Protein AF-D3H741-F1 (afdb_monomer)

Secondary structure (DSSP, 8-state):
-PPPEEEEEETTEEEEEEEEE-SSEEEEEEEEEETTEEEEEEEEEEEEGGGGGSTTEEEEEE-PPPEEE-TTTHHHHHHHHTT-

Radius of gyration: 13.51 Å; Cα contacts (8 Å, |Δi|>4): 155; chains: 1; bounding box: 32×23×40 Å

Mean predicted aligned error: 4.59 Å

Structure (mmCIF, N/CA/C/O backbone):
data_AF-D3H741-F1
#
_entry.id   AF-D3H741-F1
#
loop_
_atom_site.group_PDB
_atom_site.id
_atom_site.type_symbol
_atom_site.label_atom_id
_atom_site.label_alt_id
_atom_site.label_comp_id
_atom_site.label_asym_id
_atom_site.label_entity_id
_atom_site.label_seq_id
_atom_site.pdbx_PDB_ins_code
_atom_site.Cartn_x
_atom_site.Cartn_y
_atom_site.Cartn_z
_atom_site.occupancy
_atom_site.B_iso_or_equiv
_atom_site.auth_seq_id
_atom_site.auth_comp_id
_atom_site.auth_asym_id
_atom_site.auth_atom_id
_atom_site.pdbx_PDB_model_num
ATOM 1 N N . MET A 1 1 ? 19.597 -6.157 8.188 1.00 52.84 1 MET A N 1
ATOM 2 C CA . MET A 1 1 ? 18.452 -6.316 7.263 1.00 52.84 1 MET A CA 1
ATOM 3 C C . MET A 1 1 ? 17.596 -5.070 7.377 1.00 52.84 1 MET A C 1
ATOM 5 O O . MET A 1 1 ? 17.372 -4.649 8.503 1.00 52.84 1 MET A O 1
ATOM 9 N N . LYS A 1 2 ? 17.177 -4.452 6.264 1.00 62.41 2 LYS A N 1
ATOM 10 C CA . LYS A 1 2 ? 16.113 -3.436 6.329 1.00 62.41 2 LYS A CA 1
ATOM 11 C C . LYS A 1 2 ? 14.821 -4.139 6.752 1.00 62.41 2 LYS A C 1
ATOM 13 O O . LYS A 1 2 ? 14.580 -5.255 6.293 1.00 62.41 2 LYS A O 1
ATOM 18 N N . GLU A 1 3 ? 14.055 -3.520 7.642 1.00 70.88 3 GLU A N 1
ATOM 19 C CA . GLU A 1 3 ? 12.728 -4.015 8.014 1.00 70.88 3 GLU A CA 1
ATOM 20 C C . GLU A 1 3 ? 11.840 -4.127 6.761 1.00 70.88 3 GLU A C 1
ATOM 22 O O . GLU A 1 3 ? 11.995 -3.319 5.836 1.00 70.88 3 GLU A O 1
ATOM 27 N N . PRO A 1 4 ? 10.960 -5.142 6.678 1.00 84.56 4 PRO A N 1
ATOM 28 C CA . PRO A 1 4 ? 10.047 -5.276 5.554 1.00 84.56 4 PRO A CA 1
ATOM 29 C C . PRO A 1 4 ? 9.078 -4.085 5.505 1.00 84.56 4 PRO A C 1
ATOM 31 O O . PRO A 1 4 ? 8.654 -3.553 6.529 1.00 84.56 4 PRO A O 1
ATOM 34 N N . TYR A 1 5 ? 8.727 -3.650 4.297 1.00 91.81 5 TYR A N 1
ATOM 35 C CA . TYR A 1 5 ? 7.801 -2.541 4.094 1.00 91.81 5 TYR A CA 1
ATOM 36 C C . TYR A 1 5 ? 6.360 -3.020 4.297 1.00 91.81 5 TYR A C 1
ATOM 38 O O . TYR A 1 5 ? 5.966 -4.049 3.744 1.00 91.81 5 TYR A O 1
ATOM 46 N N . LYS A 1 6 ? 5.559 -2.251 5.040 1.00 95.81 6 LYS A N 1
ATOM 47 C CA . LYS A 1 6 ? 4.128 -2.516 5.228 1.00 95.81 6 LYS A CA 1
ATOM 48 C C . LYS A 1 6 ? 3.308 -1.915 4.092 1.00 95.81 6 LYS A C 1
ATOM 50 O O . LYS A 1 6 ? 3.459 -0.738 3.761 1.00 95.81 6 LYS A O 1
ATOM 55 N N . TYR A 1 7 ? 2.400 -2.702 3.538 1.00 96.44 7 TYR A N 1
ATOM 56 C CA . TYR A 1 7 ? 1.495 -2.297 2.471 1.00 96.44 7 TYR A CA 1
ATOM 57 C C . TYR A 1 7 ? 0.046 -2.590 2.840 1.00 96.44 7 TYR A C 1
ATOM 59 O O . TYR A 1 7 ? -0.253 -3.583 3.499 1.00 96.44 7 TYR A O 1
ATOM 67 N N . LEU A 1 8 ? -0.854 -1.734 2.367 1.00 96.81 8 LEU A N 1
ATOM 68 C CA . LEU A 1 8 ? -2.279 -2.008 2.326 1.00 96.81 8 LEU A CA 1
ATOM 69 C C . LEU A 1 8 ? -2.575 -2.850 1.080 1.00 96.81 8 LEU A C 1
ATOM 71 O O . LEU A 1 8 ? -2.357 -2.399 -0.047 1.00 96.81 8 LEU A O 1
ATOM 75 N N . GLU A 1 9 ? -3.078 -4.062 1.283 1.00 96.75 9 GLU A N 1
ATOM 76 C CA . GLU A 1 9 ? -3.600 -4.927 0.229 1.00 96.75 9 GLU A CA 1
ATOM 77 C C . GLU A 1 9 ? -5.129 -4.840 0.215 1.00 96.75 9 GLU A C 1
ATOM 79 O O . GLU A 1 9 ? -5.775 -4.976 1.256 1.00 96.75 9 GLU A O 1
ATOM 84 N N . ILE A 1 10 ? -5.705 -4.637 -0.970 1.00 96.31 10 ILE A N 1
ATOM 85 C CA . ILE A 1 10 ? -7.149 -4.652 -1.207 1.00 96.31 10 ILE A CA 1
ATOM 86 C C . ILE A 1 10 ? -7.430 -5.687 -2.298 1.00 96.31 10 ILE A C 1
ATOM 88 O O . ILE A 1 10 ? -6.956 -5.563 -3.425 1.00 96.31 10 ILE A O 1
ATOM 92 N N . SER A 1 11 ? -8.220 -6.710 -1.978 1.00 95.50 11 SER A N 1
ATOM 93 C CA . SER A 1 11 ? -8.620 -7.783 -2.903 1.00 95.50 11 SER A CA 1
ATOM 94 C C . SER A 1 11 ? -7.450 -8.484 -3.600 1.00 95.50 11 SER A C 1
ATOM 96 O O . SER A 1 11 ? -7.505 -8.709 -4.807 1.00 95.50 11 SER A O 1
ATOM 98 N N . GLY A 1 12 ? -6.360 -8.777 -2.887 1.00 94.25 12 GLY A N 1
ATOM 99 C CA . GLY A 1 12 ? -5.173 -9.389 -3.496 1.00 94.25 12 GLY A CA 1
ATOM 100 C C . GLY A 1 12 ? -4.242 -8.414 -4.221 1.00 94.25 12 GLY A C 1
ATOM 101 O O . GLY A 1 12 ? -3.204 -8.841 -4.715 1.00 94.25 12 GLY A O 1
ATOM 102 N N . ASN A 1 13 ? -4.572 -7.119 -4.290 1.00 95.00 13 ASN A N 1
ATOM 103 C CA . ASN A 1 13 ? -3.770 -6.113 -4.987 1.00 95.00 13 ASN A CA 1
ATOM 104 C C . ASN A 1 13 ? -3.135 -5.130 -4.002 1.00 95.00 13 ASN A C 1
ATOM 106 O O . ASN A 1 13 ? -3.799 -4.622 -3.097 1.00 95.00 13 ASN A O 1
ATOM 110 N N . ILE A 1 14 ? -1.856 -4.812 -4.206 1.00 95.69 14 ILE A N 1
ATOM 111 C CA . ILE A 1 14 ? -1.153 -3.803 -3.409 1.00 95.69 14 ILE A CA 1
ATOM 112 C C . ILE A 1 14 ? -1.693 -2.417 -3.770 1.00 95.69 14 ILE A C 1
ATOM 114 O O . ILE A 1 14 ? -1.454 -1.910 -4.863 1.00 95.69 14 ILE A O 1
ATOM 118 N N . ALA A 1 15 ? -2.421 -1.804 -2.839 1.00 95.12 15 ALA A N 1
ATOM 119 C CA . ALA A 1 15 ? -3.036 -0.493 -3.024 1.00 95.12 15 ALA A CA 1
ATOM 120 C C . ALA A 1 15 ? -2.073 0.651 -2.676 1.00 95.12 15 ALA A C 1
ATOM 122 O O . ALA A 1 15 ? -2.090 1.714 -3.303 1.00 95.12 15 ALA A O 1
ATOM 123 N N . GLY A 1 16 ? -1.214 0.449 -1.675 1.00 95.94 16 GLY A N 1
ATOM 124 C CA . GLY A 1 16 ? -0.269 1.473 -1.248 1.00 95.94 16 GLY A CA 1
ATOM 125 C C . GLY A 1 16 ? 0.632 1.050 -0.103 1.00 95.94 16 GLY A C 1
ATOM 126 O O . GLY A 1 16 ? 0.332 0.100 0.616 1.00 95.94 16 GLY A O 1
ATOM 127 N N . ARG A 1 17 ? 1.747 1.760 0.064 1.00 96.38 17 ARG A N 1
ATOM 128 C CA . ARG A 1 17 ? 2.658 1.597 1.199 1.00 96.38 17 ARG A CA 1
ATOM 129 C C . ARG A 1 17 ? 2.147 2.395 2.389 1.00 96.38 17 ARG A C 1
ATOM 131 O O . ARG A 1 17 ? 1.731 3.539 2.229 1.00 96.38 17 ARG A O 1
ATOM 138 N N . ILE A 1 18 ? 2.203 1.810 3.576 1.00 96.75 18 ILE A N 1
ATOM 139 C CA . ILE A 1 18 ? 1.872 2.496 4.824 1.00 96.75 18 ILE A CA 1
ATOM 140 C C . ILE A 1 18 ? 3.114 3.276 5.263 1.00 96.75 18 ILE A C 1
ATOM 142 O O . ILE A 1 18 ? 4.130 2.684 5.615 1.00 96.75 18 ILE A O 1
ATOM 146 N N . GLU A 1 19 ? 3.041 4.604 5.199 1.00 95.31 19 GLU A N 1
ATOM 147 C CA . GLU A 1 19 ? 4.120 5.516 5.616 1.00 95.31 19 GLU A CA 1
ATOM 148 C C . GLU A 1 19 ? 4.049 5.828 7.112 1.00 95.31 19 GLU A C 1
ATOM 150 O O . GLU A 1 19 ? 5.068 6.047 7.762 1.00 95.31 19 GLU A O 1
ATOM 155 N N . LEU A 1 20 ? 2.830 5.870 7.652 1.00 95.69 20 LEU A N 1
ATOM 156 C CA . LEU A 1 20 ? 2.561 6.146 9.055 1.00 95.69 20 LEU A CA 1
ATOM 157 C C . LEU A 1 20 ? 1.330 5.366 9.503 1.00 95.69 20 LEU A C 1
ATOM 159 O O . LEU A 1 20 ? 0.336 5.268 8.782 1.00 95.69 20 LEU A O 1
ATOM 163 N N . GLU A 1 21 ? 1.393 4.858 10.725 1.00 95.88 21 GLU A N 1
ATOM 164 C CA . GLU A 1 21 ? 0.302 4.163 11.385 1.00 95.88 21 GLU A CA 1
ATOM 165 C C . GLU A 1 21 ? -0.019 4.885 12.700 1.00 95.88 21 GLU A C 1
ATOM 167 O O . GLU A 1 21 ? 0.845 5.015 13.567 1.00 95.88 21 GLU A O 1
ATOM 172 N N . THR A 1 22 ? -1.251 5.375 12.847 1.00 95.38 22 THR A N 1
ATOM 173 C CA . THR A 1 22 ? -1.759 5.945 14.105 1.00 95.38 22 THR A CA 1
ATOM 174 C C . THR A 1 22 ? -2.775 4.994 14.734 1.00 95.38 22 THR A C 1
ATOM 176 O O . THR A 1 22 ? -3.042 3.913 14.209 1.00 95.38 22 THR A O 1
ATOM 179 N N . GLU A 1 23 ? -3.362 5.357 15.876 1.00 95.31 23 GLU A N 1
ATOM 180 C CA . GLU A 1 23 ? -4.418 4.549 16.499 1.00 95.31 23 GLU A CA 1
ATOM 181 C C . GLU A 1 23 ? -5.633 4.367 15.571 1.00 95.31 23 GLU A C 1
ATOM 183 O O . GLU A 1 23 ? -6.201 3.277 15.510 1.00 95.31 23 GLU A O 1
ATOM 188 N N . LYS A 1 24 ? -6.004 5.412 14.819 1.00 96.56 24 LYS A N 1
ATOM 189 C CA . LYS A 1 24 ? -7.245 5.454 14.028 1.00 96.56 24 LYS A CA 1
ATOM 190 C C . LYS A 1 24 ? -7.026 5.397 12.525 1.00 96.56 24 LYS A C 1
ATOM 192 O O . LYS A 1 24 ? -7.907 4.918 11.822 1.00 96.56 24 LYS A O 1
ATOM 197 N N . ASP A 1 25 ? -5.867 5.830 12.043 1.00 97.81 25 ASP A N 1
ATOM 198 C CA . ASP A 1 25 ? -5.641 6.067 10.622 1.00 97.81 25 ASP A CA 1
ATOM 199 C C . ASP A 1 25 ? -4.339 5.432 10.128 1.00 97.81 25 ASP A C 1
ATOM 201 O O . ASP A 1 25 ? -3.373 5.230 10.870 1.00 97.81 25 ASP A O 1
ATOM 205 N N . LEU A 1 26 ? -4.315 5.152 8.829 1.00 97.69 26 LEU A N 1
ATOM 206 C CA . LEU A 1 26 ? -3.136 4.790 8.055 1.00 97.69 26 LEU A CA 1
ATOM 207 C C . LEU A 1 26 ? -2.844 5.915 7.065 1.00 97.69 26 LEU A C 1
ATOM 209 O O . LEU A 1 26 ? -3.723 6.286 6.290 1.00 97.69 26 LEU A O 1
ATOM 213 N N . LEU A 1 27 ? -1.615 6.425 7.036 1.00 97.62 27 LEU A N 1
ATOM 214 C CA . LEU A 1 27 ? -1.153 7.240 5.916 1.00 97.62 27 LEU A CA 1
ATOM 215 C C . LEU A 1 27 ? -0.635 6.303 4.828 1.00 97.62 27 LEU A C 1
ATOM 217 O O . LEU A 1 27 ? 0.411 5.672 4.987 1.00 97.62 27 LEU A O 1
ATOM 221 N N . VAL A 1 28 ? -1.376 6.208 3.731 1.00 97.25 28 VAL A N 1
ATOM 222 C CA . VAL A 1 28 ? -1.105 5.273 2.642 1.00 97.25 28 VAL A CA 1
ATOM 223 C C . VAL A 1 28 ? -0.625 6.038 1.418 1.00 97.25 28 VAL A C 1
ATOM 225 O O . VAL A 1 28 ? -1.377 6.800 0.811 1.00 97.25 28 VAL A O 1
ATOM 228 N N . ARG A 1 29 ? 0.632 5.822 1.032 1.00 96.25 29 ARG A N 1
ATOM 229 C CA . ARG A 1 29 ? 1.198 6.312 -0.225 1.00 96.25 29 ARG A CA 1
ATOM 230 C C . ARG A 1 29 ? 0.829 5.357 -1.347 1.00 96.25 29 ARG A C 1
ATOM 232 O O . ARG A 1 29 ? 1.128 4.165 -1.266 1.00 96.25 29 ARG A O 1
ATOM 239 N N . ARG A 1 30 ? 0.154 5.862 -2.379 1.00 94.94 30 ARG A N 1
ATOM 240 C CA . ARG A 1 30 ? -0.399 5.024 -3.451 1.00 94.94 30 ARG A CA 1
ATOM 241 C C . ARG A 1 30 ? 0.705 4.221 -4.139 1.00 94.94 30 ARG A C 1
ATOM 243 O O . ARG A 1 30 ? 1.742 4.780 -4.495 1.00 94.94 30 ARG A O 1
ATOM 250 N N . ALA A 1 31 ? 0.445 2.933 -4.352 1.00 94.19 31 ALA A N 1
ATOM 251 C CA . ALA A 1 31 ? 1.333 2.039 -5.079 1.00 94.19 31 ALA A CA 1
ATOM 252 C C . ALA A 1 31 ? 0.773 1.698 -6.467 1.00 94.19 31 ALA A C 1
ATOM 254 O O . ALA A 1 31 ? -0.440 1.657 -6.678 1.00 94.19 31 ALA A O 1
ATOM 255 N N . MET A 1 32 ? 1.675 1.436 -7.406 1.00 91.31 32 MET A N 1
ATOM 256 C CA . MET A 1 32 ? 1.398 0.822 -8.700 1.00 91.31 32 MET A CA 1
ATOM 257 C C . MET A 1 32 ? 2.294 -0.403 -8.832 1.00 91.31 32 MET A C 1
ATOM 259 O O . MET A 1 32 ? 3.500 -0.304 -8.620 1.00 91.31 32 MET A O 1
ATOM 263 N N . VAL A 1 33 ? 1.707 -1.550 -9.164 1.00 90.81 33 VAL A N 1
ATOM 264 C CA . VAL A 1 33 ? 2.458 -2.785 -9.405 1.00 90.81 33 VAL A CA 1
ATOM 265 C C . VAL A 1 33 ? 2.505 -3.032 -10.905 1.00 90.81 33 VAL A C 1
ATOM 267 O O . VA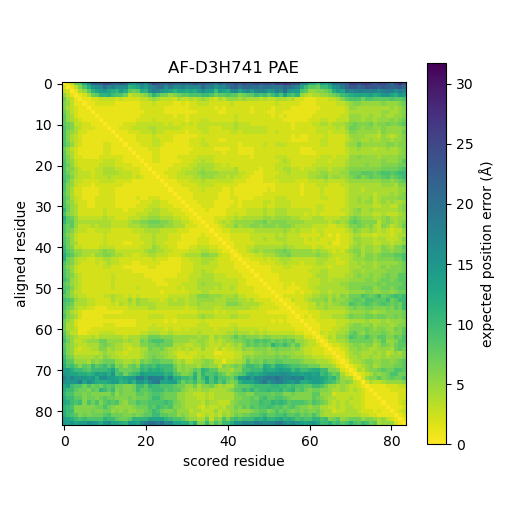L A 1 33 ? 1.455 -3.145 -11.535 1.00 90.81 33 VAL A O 1
ATOM 270 N N . ILE A 1 34 ? 3.707 -3.081 -11.477 1.00 87.56 34 ILE A N 1
ATOM 271 C CA . ILE A 1 34 ? 3.936 -3.274 -12.915 1.00 87.56 34 ILE A CA 1
ATOM 272 C C . ILE A 1 34 ? 5.081 -4.269 -13.072 1.00 87.56 34 ILE A C 1
ATOM 274 O O . ILE A 1 34 ? 6.158 -4.033 -12.544 1.00 87.56 34 ILE A O 1
ATOM 27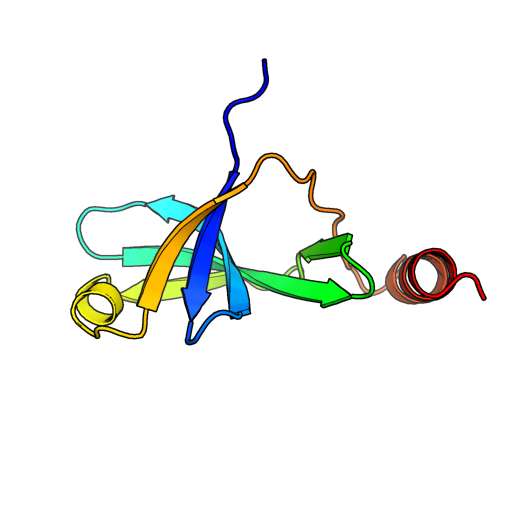8 N N . ASP A 1 35 ? 4.834 -5.386 -13.755 1.00 87.31 35 ASP A N 1
ATOM 279 C CA . ASP A 1 35 ? 5.822 -6.453 -13.998 1.00 87.31 35 ASP A CA 1
ATOM 280 C C . ASP A 1 35 ? 6.629 -6.877 -12.747 1.00 87.31 35 ASP A C 1
ATOM 282 O O . ASP A 1 35 ? 7.847 -7.003 -12.755 1.00 87.31 35 ASP A O 1
ATOM 286 N N . GLY A 1 36 ? 5.951 -7.018 -11.601 1.00 86.62 36 GLY A N 1
ATOM 287 C CA . GLY A 1 36 ? 6.591 -7.374 -10.325 1.00 86.62 36 GLY A CA 1
ATOM 288 C C . GLY A 1 36 ? 7.353 -6.235 -9.630 1.00 86.62 36 GLY A C 1
ATOM 289 O O . GLY A 1 36 ? 7.776 -6.397 -8.484 1.00 86.62 36 GLY A O 1
ATOM 290 N N . HIS A 1 37 ? 7.473 -5.067 -10.262 1.00 89.38 37 HIS A N 1
ATOM 291 C CA . HIS A 1 37 ? 7.990 -3.848 -9.650 1.00 89.38 37 HIS A CA 1
ATOM 292 C C . HIS A 1 37 ? 6.898 -3.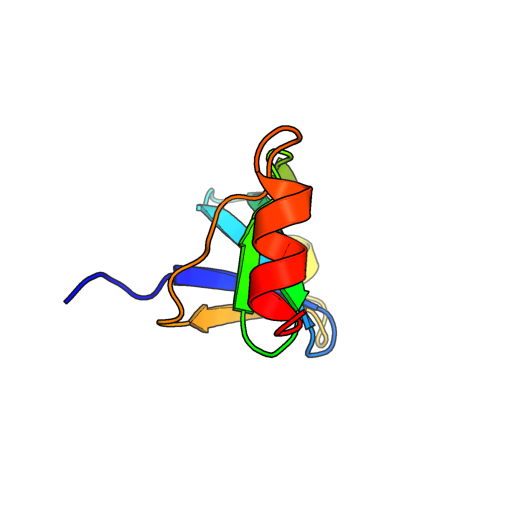110 -8.876 1.00 89.38 37 HIS A C 1
ATOM 294 O O . HIS A 1 37 ? 5.729 -3.109 -9.261 1.00 89.38 37 HIS A O 1
ATOM 300 N N . ILE A 1 38 ? 7.290 -2.454 -7.780 1.00 92.38 38 ILE A N 1
ATOM 301 C CA . ILE A 1 38 ? 6.406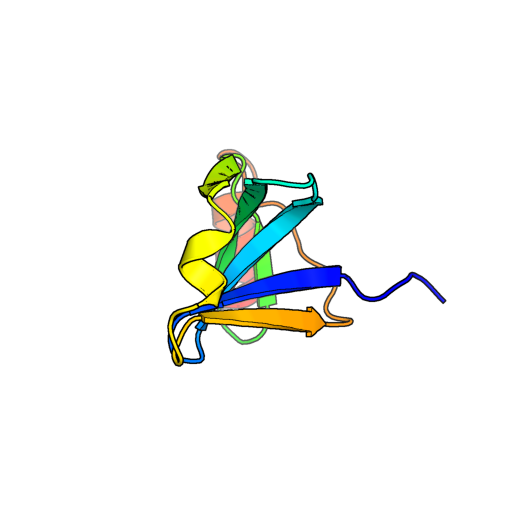 -1.603 -6.980 1.00 92.38 38 ILE A CA 1
ATOM 302 C C . ILE A 1 38 ? 6.853 -0.153 -7.136 1.00 92.38 38 ILE A C 1
ATOM 304 O O . ILE A 1 38 ? 7.925 0.237 -6.672 1.00 92.38 38 ILE A O 1
ATOM 308 N N . GLY A 1 39 ? 5.995 0.649 -7.749 1.00 92.19 39 GLY A N 1
ATOM 309 C CA . GLY A 1 39 ? 6.125 2.092 -7.837 1.00 92.19 39 GLY A CA 1
ATOM 310 C C . GLY A 1 39 ? 5.305 2.814 -6.782 1.00 92.19 39 GLY A C 1
ATOM 311 O O . GLY A 1 39 ? 4.151 2.459 -6.566 1.00 92.19 39 GLY A O 1
ATOM 312 N N . LEU A 1 40 ? 5.852 3.857 -6.163 1.00 93.31 40 LEU A N 1
ATOM 313 C CA . LEU A 1 40 ? 5.122 4.730 -5.243 1.00 93.31 40 LEU A CA 1
ATOM 314 C C . LEU A 1 40 ? 4.878 6.091 -5.873 1.00 93.31 40 LEU A C 1
ATOM 316 O O . LEU A 1 40 ? 5.822 6.821 -6.172 1.00 93.31 40 LEU A O 1
ATOM 320 N N . CYS A 1 41 ? 3.610 6.455 -6.023 1.00 90.31 41 CYS A N 1
ATOM 321 C CA . CYS A 1 41 ? 3.226 7.788 -6.469 1.00 90.31 41 CYS A CA 1
ATOM 322 C C . CYS A 1 41 ? 3.541 8.823 -5.379 1.00 90.31 41 CYS A C 1
ATOM 324 O O . CYS A 1 41 ? 3.583 8.502 -4.194 1.00 90.31 41 CYS A O 1
ATOM 326 N N . GLU A 1 42 ? 3.717 10.091 -5.745 1.00 88.44 42 GLU A N 1
ATOM 327 C CA . GLU A 1 42 ? 3.912 11.183 -4.773 1.00 88.44 42 GLU A CA 1
ATOM 328 C C . GLU A 1 42 ? 2.726 11.367 -3.815 1.00 88.44 42 GLU A C 1
ATOM 330 O O . GLU A 1 42 ? 2.905 11.777 -2.671 1.00 88.44 42 GLU A O 1
ATOM 335 N N . GLN A 1 43 ? 1.518 11.018 -4.256 1.00 88.19 43 GLN A N 1
ATOM 336 C CA . GLN A 1 43 ? 0.302 11.188 -3.472 1.00 88.19 43 GLN A CA 1
ATOM 337 C C . GLN A 1 43 ? 0.185 10.159 -2.335 1.00 88.19 43 GLN A C 1
ATOM 339 O O . GLN A 1 43 ? 0.270 8.945 -2.553 1.00 88.19 43 GLN A O 1
ATOM 344 N N . ALA A 1 44 ? -0.118 10.655 -1.134 1.00 94.31 44 ALA A N 1
ATOM 345 C CA . ALA A 1 44 ? -0.528 9.859 0.017 1.00 94.31 44 ALA A CA 1
ATOM 346 C C . ALA A 1 44 ? -1.905 10.300 0.527 1.00 94.31 44 ALA A C 1
ATOM 348 O O . ALA A 1 44 ? -2.285 11.464 0.392 1.00 94.31 44 ALA A O 1
ATOM 349 N N . VAL A 1 45 ? -2.657 9.360 1.097 1.00 95.88 45 VAL A N 1
ATOM 350 C CA . VAL A 1 45 ? -4.010 9.576 1.623 1.00 95.88 45 VAL A CA 1
ATOM 351 C C . VAL A 1 45 ? -4.141 8.969 3.013 1.00 95.88 45 VAL A C 1
ATOM 353 O O . VAL A 1 45 ? -3.566 7.917 3.289 1.00 95.88 45 VAL A O 1
ATOM 356 N N . TYR A 1 46 ? -4.903 9.621 3.889 1.00 97.06 46 TYR A N 1
ATOM 357 C CA . TYR A 1 46 ? -5.291 9.030 5.166 1.00 97.06 46 TYR A CA 1
ATOM 358 C C . TYR A 1 46 ? -6.462 8.067 4.959 1.00 97.06 46 TYR A C 1
ATOM 360 O O . TYR A 1 46 ? -7.430 8.395 4.274 1.00 97.06 46 TYR A O 1
ATOM 368 N N . VAL A 1 47 ? -6.362 6.881 5.553 1.00 96.25 47 VAL A N 1
ATOM 369 C CA . VAL A 1 47 ? -7.360 5.812 5.485 1.00 96.25 47 VAL A CA 1
ATOM 370 C C . VAL A 1 47 ? -7.737 5.406 6.907 1.00 96.25 47 VAL A C 1
ATOM 372 O O . VAL A 1 47 ? -6.866 4.991 7.669 1.00 96.25 47 VAL A O 1
ATOM 375 N N . ASP A 1 48 ? -9.024 5.491 7.255 1.00 97.25 48 ASP A N 1
ATOM 376 C CA . ASP A 1 48 ? -9.530 5.037 8.560 1.00 97.25 48 ASP A CA 1
ATOM 377 C C . ASP A 1 48 ? -9.285 3.524 8.698 1.00 97.25 48 ASP A C 1
ATOM 379 O O . ASP A 1 48 ? -9.678 2.733 7.836 1.00 97.25 48 ASP A O 1
ATOM 383 N N . LYS A 1 49 ? -8.652 3.099 9.795 1.00 96.38 49 LYS A N 1
ATOM 384 C CA . LYS A 1 49 ? -8.311 1.695 10.068 1.00 96.38 49 LYS A CA 1
ATOM 385 C C . LYS A 1 49 ? -9.514 0.757 10.083 1.00 96.38 49 LYS A C 1
ATOM 387 O O . LYS A 1 49 ? -9.328 -0.442 9.891 1.00 96.38 49 LYS A O 1
ATOM 392 N N . LYS A 1 50 ? -10.743 1.258 10.235 1.00 96.88 50 LYS A N 1
ATOM 393 C CA . LYS A 1 50 ? -11.971 0.458 10.097 1.00 96.88 50 LYS A CA 1
ATOM 394 C C . LYS A 1 50 ? -12.077 -0.254 8.752 1.00 96.88 50 LYS A C 1
ATOM 396 O O . LYS A 1 50 ? -12.765 -1.268 8.682 1.00 96.88 50 LYS A O 1
ATOM 401 N N . VAL A 1 51 ? -11.393 0.211 7.697 1.00 94.88 51 VAL A N 1
ATOM 402 C CA . VAL A 1 51 ? -11.350 -0.529 6.421 1.00 94.88 51 VAL A CA 1
ATOM 403 C C . VAL A 1 51 ? -10.828 -1.957 6.604 1.00 94.88 51 VAL A C 1
ATOM 405 O O . VAL A 1 51 ? -11.303 -2.859 5.917 1.00 94.88 51 VAL A O 1
ATOM 408 N N . LEU A 1 52 ? -9.935 -2.175 7.579 1.00 95.62 52 LEU A N 1
ATOM 409 C CA . LEU A 1 52 ? -9.355 -3.477 7.922 1.00 95.62 52 LEU A CA 1
ATOM 410 C C . LEU A 1 52 ? -10.370 -4.453 8.534 1.00 95.62 52 LEU A C 1
ATOM 412 O O . LEU A 1 52 ? -10.086 -5.641 8.628 1.00 95.62 52 LEU A O 1
ATOM 416 N N . TYR A 1 53 ? -11.557 -3.992 8.944 1.00 95.75 53 TYR A N 1
ATOM 417 C CA . TYR A 1 53 ? -12.643 -4.888 9.363 1.00 95.75 53 TYR A CA 1
ATOM 418 C C . TYR A 1 53 ? -13.273 -5.627 8.182 1.00 95.75 53 TYR A C 1
ATOM 420 O O . TYR A 1 53 ? -14.012 -6.593 8.369 1.00 95.75 53 TYR A O 1
ATOM 428 N N . SER A 1 54 ? -12.987 -5.184 6.960 1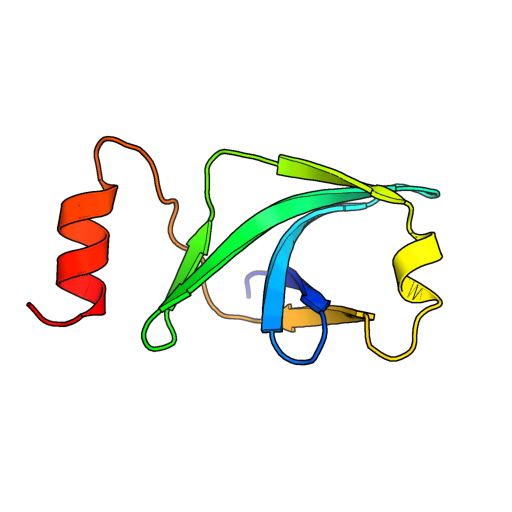.00 96.25 54 SER A N 1
ATOM 429 C CA . SER A 1 54 ? -13.459 -5.848 5.759 1.00 96.25 54 SER A CA 1
ATOM 430 C C . SER A 1 54 ? -12.538 -7.015 5.398 1.00 96.25 54 SER A C 1
ATOM 432 O O . SER A 1 54 ? -11.333 -6.836 5.276 1.00 96.25 54 SER A O 1
ATOM 434 N N . TYR A 1 55 ? -13.104 -8.195 5.122 1.00 94.38 55 TYR A N 1
ATOM 435 C CA . TYR A 1 55 ? -12.345 -9.437 4.854 1.00 94.38 55 TYR A CA 1
ATOM 436 C C . TYR A 1 55 ? -11.391 -9.390 3.642 1.00 94.38 55 TYR A C 1
ATOM 438 O O . TYR A 1 55 ? -10.542 -10.259 3.468 1.00 94.38 55 TYR A O 1
ATOM 446 N N . TRP A 1 56 ? -11.566 -8.394 2.781 1.00 96.62 56 TRP A N 1
ATOM 447 C CA . TRP A 1 56 ? -10.875 -8.184 1.514 1.00 96.62 56 TRP A CA 1
ATOM 448 C C . TRP A 1 56 ? -9.819 -7.073 1.617 1.00 96.62 56 TRP A C 1
ATOM 450 O O . TRP A 1 56 ? -9.252 -6.680 0.602 1.00 96.62 56 TRP A O 1
ATOM 460 N N . VAL A 1 57 ? -9.544 -6.570 2.827 1.00 97.31 57 VAL A N 1
ATOM 461 C CA . VAL A 1 57 ? -8.505 -5.572 3.103 1.00 97.31 57 VAL A CA 1
ATOM 462 C C . VAL A 1 57 ? -7.602 -6.086 4.220 1.00 97.31 57 VAL A C 1
ATOM 464 O O . VAL A 1 57 ? -8.085 -6.511 5.265 1.00 97.31 57 VAL A O 1
ATOM 467 N N . LYS A 1 58 ? -6.283 -6.036 4.028 1.00 96.69 58 LYS A N 1
ATOM 468 C CA . LYS A 1 58 ? -5.313 -6.429 5.061 1.00 96.69 58 LYS A CA 1
ATOM 469 C C . LYS A 1 58 ? -3.996 -5.679 4.907 1.00 96.69 58 LYS A C 1
ATOM 471 O O . LYS A 1 58 ? -3.703 -5.117 3.855 1.00 96.69 58 LYS A O 1
ATOM 476 N N . ILE A 1 59 ? -3.197 -5.698 5.967 1.00 96.75 59 ILE A N 1
ATOM 477 C CA . ILE A 1 59 ? -1.816 -5.218 5.935 1.00 96.75 59 ILE A CA 1
ATOM 478 C C . ILE A 1 59 ? -0.908 -6.404 5.609 1.00 96.75 59 ILE A C 1
ATOM 480 O O . ILE A 1 59 ? -1.043 -7.467 6.214 1.00 96.75 59 ILE A O 1
ATOM 484 N N . VAL A 1 60 ? 0.006 -6.220 4.662 1.00 96.00 60 VAL A N 1
ATOM 485 C CA . VAL A 1 60 ? 1.014 -7.216 4.281 1.00 96.00 60 VAL A CA 1
ATOM 486 C C . VAL A 1 60 ? 2.414 -6.625 4.367 1.00 96.00 60 VAL A C 1
ATOM 488 O O . VAL A 1 60 ? 2.607 -5.428 4.166 1.00 96.00 60 VAL A O 1
ATOM 491 N N . GLU A 1 61 ? 3.396 -7.469 4.658 1.00 95.31 61 GLU A N 1
ATOM 492 C CA . GLU A 1 61 ? 4.804 -7.088 4.743 1.00 95.31 61 GLU A CA 1
ATOM 493 C C . GLU A 1 61 ? 5.564 -7.646 3.539 1.00 95.31 61 GLU A C 1
ATOM 495 O O . GLU A 1 61 ? 5.540 -8.849 3.283 1.00 95.31 61 GLU A O 1
ATOM 500 N N . LEU A 1 62 ? 6.229 -6.769 2.783 1.00 91.25 62 LEU A N 1
ATOM 501 C CA . LEU A 1 62 ? 6.988 -7.135 1.589 1.00 91.25 62 LEU A CA 1
ATOM 502 C C . LEU A 1 62 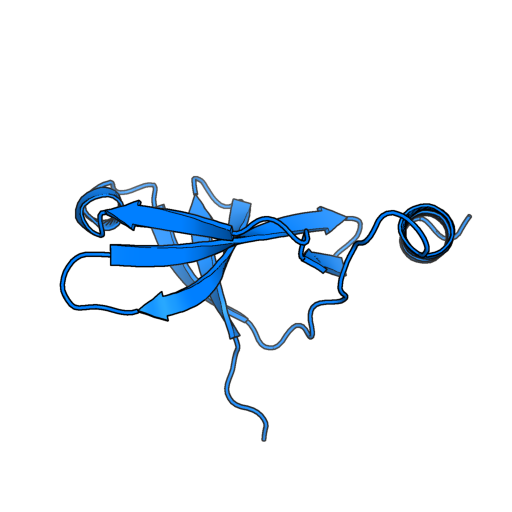? 8.428 -6.630 1.690 1.00 91.25 62 LEU A C 1
ATOM 504 O O . LEU A 1 62 ? 8.688 -5.494 2.083 1.00 91.25 62 LEU A O 1
ATOM 508 N N . SER A 1 63 ? 9.379 -7.457 1.257 1.00 88.44 63 SER A N 1
ATOM 509 C CA . SER A 1 63 ? 10.796 -7.074 1.152 1.00 88.44 63 SER A CA 1
ATOM 510 C C . SER A 1 63 ? 11.143 -6.360 -0.160 1.00 88.44 63 SER A C 1
ATOM 512 O O . SER A 1 63 ? 12.280 -5.925 -0.333 1.00 88.44 63 SER A O 1
ATOM 514 N N . ALA A 1 64 ? 10.187 -6.242 -1.089 1.00 83.00 64 ALA A N 1
ATOM 515 C CA . ALA A 1 64 ? 10.385 -5.555 -2.360 1.00 83.00 64 ALA A CA 1
ATOM 516 C C . ALA A 1 64 ? 10.684 -4.066 -2.124 1.00 83.00 64 ALA A C 1
ATOM 518 O O . ALA A 1 64 ? 9.914 -3.370 -1.457 1.00 83.00 64 ALA A O 1
ATOM 519 N N . ILE A 1 65 ? 11.811 -3.592 -2.664 1.00 85.81 65 ILE A N 1
ATOM 520 C CA . ILE A 1 65 ? 12.229 -2.192 -2.563 1.00 85.81 65 ILE A CA 1
ATOM 521 C C . ILE A 1 65 ? 11.384 -1.377 -3.545 1.00 85.81 65 ILE A C 1
ATOM 523 O O . ILE A 1 65 ? 11.483 -1.614 -4.748 1.00 85.81 65 ILE A O 1
ATOM 527 N N . PRO A 1 66 ? 10.567 -0.427 -3.065 1.00 88.06 66 PRO A N 1
ATOM 528 C CA . PRO A 1 66 ? 9.768 0.392 -3.956 1.00 88.06 66 PRO A CA 1
ATOM 529 C C . PRO A 1 66 ? 10.613 1.482 -4.623 1.00 88.06 66 PRO A C 1
ATOM 531 O O . PRO A 1 66 ? 11.475 2.092 -3.983 1.00 88.06 66 PRO A O 1
ATOM 534 N N . GLU A 1 67 ? 10.307 1.784 -5.879 1.00 90.00 67 GLU A N 1
ATOM 535 C CA . GLU A 1 67 ? 10.855 2.927 -6.616 1.00 90.00 67 GLU A CA 1
ATOM 536 C C . GLU A 1 67 ? 9.832 4.080 -6.609 1.00 90.00 67 GLU A C 1
ATOM 538 O O . GLU A 1 67 ? 8.621 3.860 -6.588 1.00 90.00 67 GLU A O 1
ATOM 543 N N . THR A 1 68 ? 10.287 5.334 -6.569 1.00 87.50 68 THR A N 1
ATOM 544 C CA . THR A 1 68 ? 9.371 6.491 -6.570 1.00 87.50 68 THR A CA 1
ATOM 545 C C . THR A 1 68 ? 9.006 6.863 -8.002 1.00 87.50 68 THR A C 1
ATOM 547 O O . THR A 1 68 ? 9.893 7.068 -8.823 1.00 87.50 68 THR A O 1
ATOM 550 N N . ILE A 1 69 ? 7.709 6.991 -8.284 1.00 84.75 69 ILE A N 1
ATOM 551 C CA . ILE A 1 69 ? 7.195 7.517 -9.548 1.00 84.75 69 ILE A CA 1
ATOM 552 C C . ILE A 1 69 ? 6.886 9.005 -9.355 1.00 84.75 69 ILE A C 1
ATOM 554 O O . ILE A 1 69 ? 6.006 9.360 -8.566 1.00 84.75 69 ILE A O 1
ATOM 558 N N . ASN A 1 70 ? 7.576 9.859 -10.109 1.00 80.88 70 ASN A N 1
ATOM 559 C CA . ASN A 1 70 ? 7.310 11.295 -10.220 1.00 80.88 70 ASN A CA 1
ATOM 560 C C . ASN A 1 70 ? 7.138 11.688 -11.705 1.00 80.88 70 ASN A C 1
ATOM 562 O O . ASN A 1 70 ? 7.317 10.862 -12.603 1.00 80.88 70 ASN A O 1
ATOM 566 N N . SER A 1 71 ? 6.776 12.942 -11.984 1.00 70.50 71 SER A N 1
ATOM 567 C CA . SER A 1 71 ? 6.542 13.407 -13.361 1.00 70.50 71 SER A CA 1
ATOM 568 C C . SER A 1 71 ? 7.793 13.406 -14.247 1.00 70.50 71 SER A C 1
ATOM 570 O O . SER A 1 71 ? 7.659 13.300 -15.462 1.00 70.50 71 SER A O 1
ATOM 572 N N . VAL A 1 72 ? 8.986 13.492 -13.658 1.00 70.94 72 VAL A N 1
ATOM 573 C CA . VAL A 1 72 ? 10.267 13.573 -14.373 1.00 70.94 72 VAL A CA 1
ATOM 574 C C . VAL A 1 72 ? 10.732 12.183 -14.809 1.00 70.94 72 VAL A C 1
ATOM 576 O O . VAL A 1 72 ? 11.018 11.966 -15.981 1.00 70.94 72 VAL A O 1
ATOM 579 N N . ASP A 1 73 ? 10.720 11.221 -13.890 1.00 72.88 73 ASP A N 1
ATOM 580 C CA . ASP A 1 73 ? 11.332 9.905 -14.083 1.00 72.88 73 ASP A CA 1
ATOM 581 C C . ASP A 1 73 ? 10.330 8.845 -14.566 1.00 72.88 73 ASP A C 1
ATOM 583 O O . ASP A 1 73 ? 10.725 7.764 -15.000 1.00 72.88 73 ASP A O 1
ATOM 587 N N . SER A 1 74 ? 9.020 9.129 -14.506 1.00 77.38 74 SER A N 1
ATOM 588 C CA . SER A 1 74 ? 7.969 8.137 -14.791 1.00 77.38 74 SER A CA 1
ATOM 589 C C . SER A 1 74 ? 8.100 7.470 -16.157 1.00 77.38 74 SER A C 1
ATOM 591 O O . SER A 1 74 ? 7.878 6.268 -16.260 1.00 77.38 74 SER A O 1
ATOM 593 N N . THR A 1 75 ? 8.468 8.212 -17.203 1.00 80.81 75 THR A N 1
ATOM 594 C CA . THR A 1 75 ? 8.518 7.649 -18.560 1.00 80.81 75 THR A CA 1
ATOM 595 C C . THR A 1 75 ? 9.660 6.643 -18.701 1.00 80.81 75 THR A C 1
ATOM 597 O O . THR A 1 75 ? 9.448 5.543 -19.210 1.00 80.81 75 THR A O 1
ATOM 600 N N . ASP A 1 76 ? 10.855 6.985 -18.223 1.00 83.25 76 ASP A N 1
ATOM 601 C CA . ASP A 1 76 ? 12.021 6.102 -18.314 1.00 83.25 76 ASP A CA 1
ATOM 602 C C . ASP A 1 76 ? 11.901 4.914 -17.359 1.00 83.25 76 ASP A C 1
ATOM 604 O O . ASP A 1 76 ? 12.258 3.790 -17.714 1.00 83.25 76 ASP A O 1
ATOM 608 N N . LEU A 1 77 ? 11.309 5.132 -16.183 1.00 84.06 77 LEU A N 1
ATOM 609 C CA . LEU A 1 77 ? 11.026 4.074 -15.221 1.00 84.06 77 LEU A CA 1
ATOM 610 C C . LEU A 1 77 ? 10.016 3.058 -15.773 1.00 84.06 77 LEU A C 1
ATOM 612 O O . LEU A 1 77 ? 10.243 1.854 -15.682 1.00 84.06 77 LEU A O 1
ATOM 616 N N . VAL A 1 78 ? 8.936 3.529 -16.409 1.00 81.31 78 VAL A N 1
ATOM 617 C CA . VAL A 1 78 ? 7.938 2.656 -17.047 1.00 81.31 78 VAL A CA 1
ATOM 618 C C . VAL A 1 78 ? 8.554 1.868 -18.204 1.00 81.31 78 VAL A C 1
ATOM 620 O O . VAL A 1 78 ? 8.305 0.670 -18.307 1.00 81.31 78 VAL A O 1
ATOM 623 N N . ARG A 1 79 ? 9.391 2.493 -19.046 1.00 83.69 79 ARG A N 1
ATOM 624 C CA . ARG A 1 79 ? 10.113 1.774 -20.115 1.00 83.69 79 ARG A CA 1
ATOM 625 C C . ARG A 1 79 ? 11.016 0.681 -19.551 1.00 83.69 79 ARG A C 1
ATOM 627 O O . ARG A 1 79 ? 10.947 -0.454 -20.011 1.00 83.69 79 ARG A O 1
ATOM 634 N N . LYS A 1 80 ? 11.790 1.003 -18.508 1.00 85.38 80 LYS A N 1
ATOM 635 C CA . LYS A 1 80 ? 12.651 0.046 -17.798 1.00 85.38 80 LYS A CA 1
ATOM 636 C C . LYS A 1 80 ? 11.849 -1.149 -17.279 1.00 85.38 80 LYS A C 1
ATOM 638 O O . LYS A 1 80 ? 1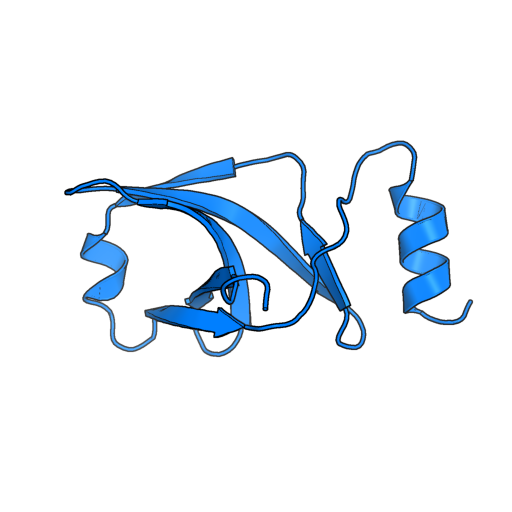2.272 -2.279 -17.483 1.00 85.38 80 LYS A O 1
ATOM 643 N N . TRP A 1 81 ? 10.707 -0.919 -16.629 1.00 86.75 81 TRP A N 1
ATOM 644 C CA . TRP A 1 81 ? 9.870 -2.005 -16.101 1.00 86.75 81 TRP A CA 1
ATOM 645 C C . TRP A 1 81 ? 9.243 -2.870 -17.184 1.00 86.75 81 TRP A C 1
ATOM 647 O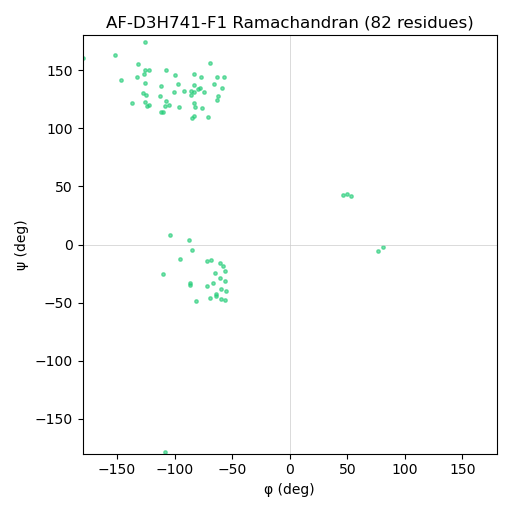 O . TRP A 1 81 ? 9.061 -4.058 -16.974 1.00 86.75 81 TRP A O 1
ATOM 657 N N . LEU A 1 82 ? 8.913 -2.293 -18.338 1.00 85.12 82 LEU A N 1
ATOM 658 C CA . LEU A 1 82 ? 8.327 -3.033 -19.455 1.00 85.12 82 LEU A CA 1
ATOM 659 C C . LEU A 1 82 ? 9.381 -3.656 -20.386 1.00 85.12 82 LEU A C 1
ATOM 661 O O . LEU A 1 82 ? 9.007 -4.246 -21.399 1.00 85.12 82 LEU A O 1
ATOM 665 N N . ASN A 1 83 ? 10.676 -3.535 -20.061 1.00 83.25 83 ASN A N 1
ATOM 666 C CA . ASN A 1 83 ? 11.798 -3.933 -20.918 1.00 83.25 83 ASN A CA 1
ATOM 667 C C . ASN A 1 83 ? 11.683 -3.372 -22.355 1.00 83.25 83 ASN A C 1
ATOM 669 O O . ASN A 1 83 ? 11.899 -4.096 -23.329 1.00 83.25 83 ASN A O 1
ATOM 673 N N . MET A 1 84 ? 11.309 -2.091 -22.473 1.00 79.31 84 MET A N 1
ATOM 674 C CA . MET A 1 84 ? 11.121 -1.365 -23.741 1.00 79.31 84 MET A CA 1
ATOM 675 C C . MET A 1 84 ? 12.290 -0.455 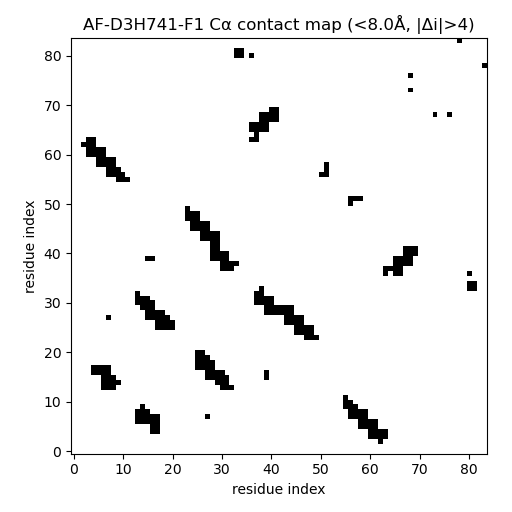-24.104 1.00 79.31 84 MET A C 1
ATOM 677 O O . MET A 1 84 ? 12.874 0.161 -23.183 1.00 79.31 84 MET A O 1
#

Solvent-accessible surface area (backbone atoms only — not comparable to full-atom values): 4856 Å² total; per-residue (Å²): 131,82,80,60,46,45,26,40,28,47,74,93,37,68,50,16,38,52,80,43,78,58,98,57,36,33,36,30,29,33,37,46,75,49,87,91,41,43,32,32,44,84,57,64,45,82,40,61,51,71,57,57,76,38,96,55,31,47,80,45,77,38,79,74,78,68,45,80,39,47,93,83,54,38,66,63,51,51,30,59,59,69,76,102

Sequence (84 aa):
MKEPYKYLEISGNIAGRIELETEKDLLVRRAMVIDGHIGLCEQAVYVDKKVLYSYWVKIVELSAIPETINSVDSTDLVRKWLNM

Nearest PDB structures (foldseek):
  8ir3-assembly1_c  TM=3.130E-01  e=1.640E-01  Homo sapiens
  8rbz-assembly1_B  TM=2.587E-01  e=2.056E+00  Homo sapiens
  3suf-assembly4_D  TM=2.698E-01  e=9.606E+00  hepatitis C virus genotype 1a

Organism: Streptococcus mitis (strain B6) (NCBI:txid365659)

Foldseek 3Di:
DPFFWKFKFAQNHGQFTFPDDDPFWTFGFGWDAFLNAIETEPDTDIDTCVVCVDPRIDMDTHNHDHDYDDPPCNVVVNCVRVVD

pLDDT: mean 90.13, std 8.54, range [52.84, 97.81]